Protein AF-A0A4R0S811-F1 (afdb_monomer_lite)

pLDDT: mean 77.51, std 16.59, range [28.89, 94.56]

Radius of gyration: 18.28 Å; chains: 1; bounding box: 52×30×39 Å

InterPro domains:
  IPR006101 Glycoside hydrolase, family 2 [PR00132] (15-29)
  IPR006101 Glycoside hydrolase, family 2 [PR00132] (46-64)
  IPR006103 Glycoside hydrolase family 2, catalytic domain [PF02836] (22-93)
  IPR017853 Glycoside hydrolase superfamily [SSF51445] (22-88)

Structure (mmCIF, N/CA/C/O backbone):
data_AF-A0A4R0S811-F1
#
_entry.id   AF-A0A4R0S811-F1
#
loop_
_atom_site.group_PDB
_atom_site.id
_atom_site.type_symbol
_atom_site.label_atom_id
_atom_site.label_alt_id
_atom_site.label_comp_id
_atom_site.label_asym_id
_atom_site.label_entity_id
_atom_site.label_seq_id
_atom_site.pdbx_PDB_ins_code
_atom_site.Cartn_x
_atom_site.Cartn_y
_atom_site.Cartn_z
_atom_site.occupancy
_atom_site.B_iso_or_equiv
_atom_site.auth_seq_id
_atom_site.auth_comp_id
_atom_site.auth_asym_id
_atom_site.auth_atom_id
_atom_site.pdbx_PDB_model_num
ATOM 1 N N . MET A 1 1 ? -7.715 17.254 4.064 1.00 33.16 1 MET A N 1
ATOM 2 C CA . MET A 1 1 ? -6.256 17.067 3.944 1.00 33.16 1 MET A CA 1
ATOM 3 C C . MET A 1 1 ? -5.671 17.168 5.345 1.00 33.16 1 MET A C 1
ATOM 5 O O . MET A 1 1 ? -5.513 18.268 5.854 1.00 33.16 1 MET A O 1
ATOM 9 N N . LEU A 1 2 ? -5.508 16.036 6.030 1.00 28.89 2 LEU A N 1
ATOM 10 C CA . LEU A 1 2 ? -4.901 15.998 7.363 1.00 28.89 2 LEU A CA 1
ATOM 11 C C . LEU A 1 2 ? -3.383 15.937 7.177 1.00 28.89 2 LEU A C 1
ATOM 13 O O . LEU A 1 2 ? -2.868 14.984 6.603 1.00 28.89 2 LEU A O 1
ATOM 17 N N . ALA A 1 3 ? -2.683 16.985 7.607 1.00 29.12 3 ALA A N 1
ATOM 18 C CA . ALA A 1 3 ? -1.228 17.013 7.625 1.00 29.12 3 ALA A CA 1
ATOM 19 C C . ALA A 1 3 ? -0.725 16.088 8.742 1.00 29.12 3 ALA A C 1
ATOM 21 O O . ALA A 1 3 ? -1.021 16.308 9.917 1.00 29.12 3 ALA A O 1
ATOM 22 N N . ILE A 1 4 ? 0.023 15.047 8.378 1.00 48.00 4 ILE A N 1
ATOM 23 C CA . ILE A 1 4 ? 0.721 14.188 9.338 1.00 48.00 4 ILE A CA 1
ATOM 24 C C . ILE A 1 4 ? 2.054 14.868 9.667 1.00 48.00 4 ILE A C 1
ATOM 26 O O . ILE A 1 4 ? 2.929 14.990 8.812 1.00 48.00 4 ILE A O 1
ATOM 30 N N . LEU A 1 5 ? 2.193 15.350 10.904 1.00 38.75 5 LEU A N 1
ATOM 31 C CA . LEU A 1 5 ? 3.433 15.928 11.418 1.00 38.75 5 LEU A CA 1
ATOM 32 C C . LEU A 1 5 ? 4.303 14.800 11.996 1.00 38.75 5 LEU A C 1
ATOM 34 O O . LEU A 1 5 ? 4.006 14.267 13.062 1.00 38.75 5 LEU A O 1
ATOM 38 N N . PHE A 1 6 ? 5.374 14.419 11.300 1.00 50.38 6 PHE A N 1
ATOM 39 C CA . PHE A 1 6 ? 6.321 13.418 11.795 1.00 50.38 6 PHE A CA 1
ATOM 40 C C . PHE A 1 6 ? 7.330 14.077 12.746 1.00 50.38 6 PHE A C 1
ATOM 42 O O . PHE A 1 6 ? 8.142 14.893 12.318 1.00 50.38 6 PHE A O 1
ATOM 49 N N . THR A 1 7 ? 7.311 13.714 14.032 1.00 41.88 7 THR A N 1
ATOM 50 C CA . THR A 1 7 ? 8.408 14.017 14.966 1.00 41.88 7 THR A CA 1
ATOM 51 C C . THR A 1 7 ? 9.153 12.728 15.294 1.00 41.88 7 THR A C 1
ATOM 53 O O . THR A 1 7 ? 8.566 11.781 15.815 1.00 41.88 7 THR A O 1
ATOM 56 N N . THR A 1 8 ? 10.438 12.647 14.940 1.00 44.12 8 THR A N 1
ATOM 57 C CA . THR A 1 8 ? 11.267 11.468 15.221 1.00 44.12 8 THR A CA 1
ATOM 58 C C . THR A 1 8 ? 12.035 11.689 16.523 1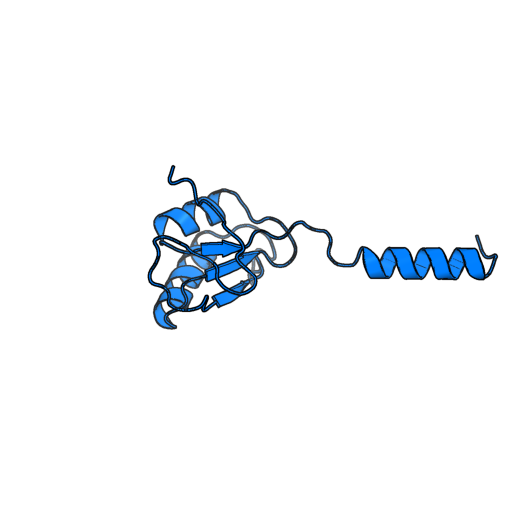.00 44.12 8 THR A C 1
ATOM 60 O O . THR A 1 8 ? 13.197 12.088 16.510 1.00 44.12 8 THR A O 1
ATOM 63 N N . ASN A 1 9 ? 11.422 11.396 17.670 1.00 46.44 9 ASN A N 1
ATOM 64 C CA . ASN A 1 9 ? 12.203 11.112 18.877 1.00 46.44 9 ASN A CA 1
ATOM 65 C C . ASN A 1 9 ? 12.531 9.619 18.877 1.00 46.44 9 ASN A C 1
ATOM 67 O O . ASN A 1 9 ? 11.804 8.832 19.469 1.00 46.44 9 ASN A O 1
ATOM 71 N N . GLN A 1 10 ? 13.563 9.272 18.100 1.00 50.50 10 GLN A N 1
ATOM 72 C CA . GLN A 1 10 ? 14.370 8.039 18.003 1.00 50.50 10 GLN A CA 1
ATOM 73 C C . GLN A 1 10 ? 13.737 6.633 18.118 1.00 50.50 10 GLN A C 1
ATOM 75 O O . GLN A 1 10 ? 14.429 5.694 17.763 1.00 50.50 10 GLN A O 1
ATOM 80 N N . ASN A 1 11 ? 12.475 6.447 18.512 1.00 51.53 11 ASN A N 1
ATOM 81 C CA . ASN A 1 11 ? 11.822 5.138 18.657 1.00 51.53 11 ASN A CA 1
ATOM 82 C C . ASN A 1 11 ? 10.292 5.154 18.459 1.00 51.53 11 ASN A C 1
ATOM 84 O O . ASN A 1 11 ? 9.671 4.096 18.524 1.00 51.53 11 ASN A O 1
ATOM 88 N N . HIS A 1 12 ? 9.652 6.311 18.239 1.00 49.94 12 HIS A N 1
ATOM 89 C CA . HIS A 1 12 ? 8.186 6.388 18.175 1.00 49.94 12 HIS A CA 1
ATOM 90 C C . HIS A 1 12 ? 7.697 7.279 17.031 1.00 49.94 12 HIS A C 1
ATOM 92 O O . HIS A 1 12 ? 8.099 8.436 16.918 1.00 49.94 12 HIS A O 1
ATOM 98 N N . PHE A 1 13 ? 6.777 6.746 16.224 1.00 54.56 13 PHE A N 1
ATOM 99 C CA . PHE A 1 13 ? 5.964 7.517 15.286 1.00 54.56 13 PHE A CA 1
ATOM 100 C C . PHE A 1 13 ? 4.702 7.982 16.020 1.00 54.56 13 PHE A C 1
ATOM 102 O O . PHE A 1 13 ? 3.860 7.169 16.396 1.00 54.56 13 PHE A O 1
ATOM 109 N N . LEU A 1 14 ? 4.575 9.285 16.265 1.00 48.47 14 LEU A N 1
ATOM 110 C CA . LEU A 1 14 ? 3.355 9.877 16.815 1.00 48.47 14 LEU A CA 1
ATOM 111 C C . LEU A 1 14 ? 2.424 10.255 15.660 1.00 48.47 14 LEU A C 1
ATOM 113 O O . LEU A 1 14 ? 2.522 11.346 15.109 1.00 48.47 14 LEU A O 1
ATOM 117 N N . LEU A 1 15 ? 1.517 9.348 15.299 1.00 54.31 15 LEU A N 1
ATOM 118 C CA . LEU A 1 15 ? 0.285 9.725 14.610 1.00 54.31 15 LEU A CA 1
ATOM 119 C C . LEU A 1 15 ? -0.799 10.012 15.660 1.00 54.31 15 LEU A C 1
ATOM 121 O O . LEU A 1 15 ? -0.836 9.364 16.701 1.00 54.31 15 LEU A O 1
ATOM 125 N N . PHE A 1 16 ? -1.757 10.893 15.352 1.00 51.38 16 PHE A N 1
ATOM 126 C CA . PHE A 1 16 ? -3.048 10.974 16.069 1.00 51.38 16 PHE A CA 1
ATOM 127 C C . PHE A 1 16 ? -3.947 9.738 15.816 1.00 51.38 16 PHE A C 1
ATOM 129 O O . PHE A 1 16 ? -5.154 9.770 16.037 1.00 51.38 16 PHE A O 1
ATOM 136 N N . TRP A 1 17 ? -3.349 8.651 15.331 1.00 50.50 17 TRP A N 1
ATOM 137 C CA . TRP A 1 17 ? -3.929 7.331 15.150 1.00 50.50 17 TRP A CA 1
ATOM 138 C C . TRP A 1 17 ? -3.638 6.510 16.414 1.00 50.50 17 TRP A C 1
ATOM 140 O O . TRP A 1 17 ? -2.592 6.742 17.031 1.00 50.50 17 TRP A O 1
ATOM 150 N N . PRO A 1 18 ? -4.518 5.586 16.848 1.00 48.47 18 PRO A N 1
ATOM 151 C CA . PRO A 1 18 ? -4.239 4.729 17.998 1.00 48.47 18 PRO A CA 1
ATOM 152 C C . PRO A 1 18 ? -2.814 4.172 17.911 1.00 48.47 18 PRO A C 1
ATOM 154 O O . PRO A 1 18 ? -2.404 3.678 16.863 1.00 48.47 18 PRO A O 1
ATOM 157 N N . LYS A 1 19 ? -2.060 4.313 19.013 1.00 49.22 19 LYS A N 1
ATOM 158 C CA . LYS A 1 19 ? -0.620 4.009 19.189 1.00 49.22 19 LYS A CA 1
ATOM 159 C C . LYS A 1 19 ? -0.228 2.549 18.903 1.00 49.22 19 LYS A C 1
ATOM 161 O O . LYS A 1 19 ? 0.883 2.129 19.227 1.00 49.22 19 LYS A O 1
ATOM 166 N N . ASP A 1 20 ? -1.134 1.769 18.340 1.00 57.56 20 ASP A N 1
ATOM 167 C CA . ASP A 1 20 ? -0.922 0.382 18.003 1.00 57.56 20 ASP A CA 1
ATOM 168 C C . ASP A 1 20 ? 0.035 0.319 16.815 1.00 57.56 20 ASP A C 1
ATOM 170 O O . ASP A 1 20 ? -0.202 0.919 15.768 1.00 57.56 20 ASP A O 1
ATOM 174 N N . ASN A 1 21 ? 1.145 -0.392 17.010 1.00 70.00 21 ASN A N 1
ATOM 175 C CA . ASN A 1 21 ? 2.189 -0.610 16.013 1.00 70.00 21 ASN A CA 1
ATOM 176 C C . ASN A 1 21 ? 1.622 -0.863 14.603 1.00 70.00 21 ASN A C 1
ATOM 178 O O . ASN A 1 21 ? 0.576 -1.500 14.442 1.00 70.00 21 ASN A O 1
ATOM 182 N N . LEU A 1 22 ? 2.349 -0.406 13.580 1.00 78.44 22 LEU A N 1
ATOM 183 C CA . LEU A 1 22 ? 2.004 -0.661 12.183 1.00 78.44 22 LEU A CA 1
ATOM 184 C C . LEU A 1 22 ? 1.955 -2.174 11.928 1.00 78.44 22 LEU A C 1
ATOM 186 O O . LEU A 1 22 ? 2.954 -2.876 12.077 1.00 78.44 22 LEU A O 1
ATOM 190 N N . LYS A 1 23 ? 0.768 -2.669 11.578 1.00 84.31 23 LYS A N 1
ATOM 191 C CA . LYS A 1 23 ? 0.482 -4.063 11.233 1.00 84.31 23 LYS A CA 1
ATOM 192 C C . LYS A 1 23 ? 0.052 -4.086 9.781 1.00 84.31 23 LYS A C 1
ATOM 194 O O . LYS A 1 23 ? -0.983 -3.522 9.433 1.00 84.31 23 LYS A O 1
ATOM 199 N N . GLY A 1 24 ? 0.861 -4.699 8.934 1.00 86.94 24 GLY A N 1
ATOM 200 C CA . GLY A 1 24 ? 0.715 -4.519 7.504 1.00 86.94 24 GLY A CA 1
ATOM 201 C C . GLY A 1 24 ? 1.607 -5.418 6.680 1.00 86.94 24 GLY A C 1
ATOM 202 O O . GLY A 1 24 ? 2.324 -6.267 7.208 1.00 86.94 24 GLY A O 1
ATOM 203 N N . PHE A 1 25 ? 1.571 -5.191 5.372 1.00 88.50 25 PHE A N 1
ATOM 204 C CA . PHE A 1 25 ? 2.305 -5.980 4.391 1.00 88.50 25 PHE A CA 1
ATOM 205 C C . PHE A 1 25 ? 3.070 -5.079 3.418 1.00 88.50 25 PHE A C 1
ATOM 207 O O . PHE A 1 25 ? 2.669 -3.945 3.147 1.00 88.50 25 PHE A O 1
ATOM 214 N N . GLY A 1 26 ? 4.157 -5.601 2.849 1.00 85.56 26 GLY A N 1
ATOM 215 C CA . GLY A 1 26 ? 4.654 -5.105 1.567 1.00 85.56 26 GLY A CA 1
ATOM 216 C C . GLY A 1 26 ? 3.760 -5.678 0.478 1.00 85.56 26 GLY A C 1
ATOM 217 O O . GLY A 1 26 ? 3.698 -6.898 0.331 1.00 85.56 26 GLY A O 1
ATOM 218 N N . ARG A 1 27 ? 3.025 -4.823 -0.230 1.00 84.50 27 ARG A N 1
ATOM 219 C CA . ARG A 1 27 ? 2.142 -5.265 -1.315 1.00 84.50 27 ARG A CA 1
ATOM 220 C C . ARG A 1 27 ? 2.916 -5.221 -2.637 1.00 84.50 27 ARG A C 1
ATOM 222 O O . ARG A 1 27 ? 3.918 -4.518 -2.712 1.00 84.50 27 ARG A O 1
ATOM 229 N N . HIS A 1 28 ? 2.410 -5.917 -3.653 1.00 86.62 28 HIS A N 1
ATOM 230 C CA . HIS A 1 28 ? 2.727 -5.697 -5.067 1.00 86.62 28 HIS A CA 1
ATOM 231 C C . HIS A 1 28 ? 1.426 -5.450 -5.843 1.00 86.62 28 HIS A C 1
ATOM 233 O O . HIS A 1 28 ? 0.410 -6.074 -5.542 1.00 86.62 28 HIS A O 1
ATOM 239 N N . GLU A 1 29 ? 1.446 -4.568 -6.844 1.00 80.19 29 GLU A N 1
ATOM 240 C CA . GLU A 1 29 ? 0.378 -4.501 -7.851 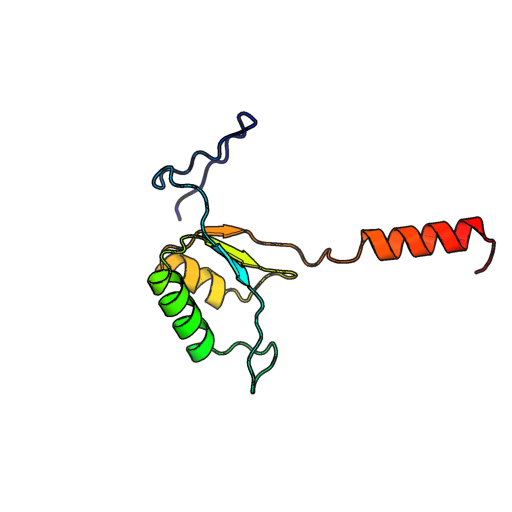1.00 80.19 29 GLU A CA 1
ATOM 241 C C . GLU A 1 29 ? 0.602 -5.639 -8.852 1.00 80.19 29 GLU A C 1
ATOM 243 O O . GLU A 1 29 ? 1.345 -5.479 -9.820 1.00 80.19 29 GLU A O 1
ATOM 248 N N . ASP A 1 30 ? 0.027 -6.806 -8.564 1.00 83.12 30 ASP A N 1
ATOM 249 C CA . ASP A 1 30 ? 0.059 -7.968 -9.449 1.00 83.12 30 ASP A CA 1
ATOM 250 C C . ASP A 1 30 ? -1.283 -8.705 -9.428 1.00 83.12 30 ASP A C 1
ATOM 252 O O . ASP A 1 30 ? -1.932 -8.847 -8.392 1.00 83.12 30 ASP A O 1
ATOM 256 N N . SER A 1 31 ? -1.713 -9.169 -10.594 1.00 85.81 31 SER A N 1
ATOM 257 C CA . SER A 1 31 ? -2.969 -9.883 -10.781 1.00 85.81 31 SER A CA 1
ATOM 258 C C . SER A 1 31 ? -2.813 -10.936 -11.872 1.00 85.81 31 SER A C 1
ATOM 260 O O . SER A 1 31 ? -2.091 -10.744 -12.846 1.00 85.81 31 SER A O 1
ATOM 262 N N . ILE A 1 32 ? -3.538 -12.049 -11.740 1.00 84.25 32 ILE A N 1
ATOM 263 C CA . ILE A 1 32 ? -3.385 -13.222 -12.620 1.00 84.25 32 ILE A CA 1
ATOM 264 C C . ILE A 1 32 ? -3.595 -12.871 -14.103 1.00 84.25 32 ILE A C 1
ATOM 266 O O . ILE A 1 32 ? -2.932 -13.433 -14.969 1.00 84.25 32 ILE A O 1
ATOM 270 N N . ILE A 1 33 ? -4.525 -11.956 -14.397 1.00 84.69 33 ILE A N 1
ATOM 271 C CA . ILE A 1 33 ? -4.917 -11.612 -15.771 1.00 84.69 33 ILE A CA 1
ATOM 272 C C . ILE A 1 33 ? -4.225 -10.332 -16.246 1.00 84.69 33 ILE A C 1
ATOM 274 O O . ILE A 1 33 ? -3.718 -10.288 -17.364 1.00 84.69 33 ILE A O 1
ATOM 278 N N . ASN A 1 34 ? -4.213 -9.280 -15.422 1.00 84.50 34 ASN A N 1
ATOM 279 C CA . ASN A 1 34 ? -3.720 -7.964 -15.828 1.00 84.50 34 ASN A CA 1
ATOM 280 C C . ASN A 1 34 ? -2.229 -7.766 -15.510 1.00 84.50 34 ASN A C 1
ATOM 282 O O . ASN A 1 34 ? -1.667 -6.733 -15.877 1.00 84.50 34 ASN A O 1
ATOM 286 N N . GLY A 1 35 ? -1.579 -8.723 -14.838 1.00 87.06 35 GLY A N 1
ATOM 287 C CA . GLY A 1 35 ? -0.237 -8.544 -14.293 1.00 87.06 35 GLY A CA 1
ATOM 288 C C . GLY A 1 35 ? -0.211 -7.298 -13.412 1.00 87.06 35 GLY A C 1
ATOM 289 O O . GLY A 1 35 ? -1.051 -7.145 -12.525 1.00 87.06 35 GLY A O 1
ATOM 290 N N . ARG A 1 36 ? 0.674 -6.355 -13.755 1.00 81.88 36 ARG A N 1
ATOM 291 C CA . ARG A 1 36 ? 0.806 -5.047 -13.086 1.00 81.88 36 ARG A CA 1
ATOM 292 C C . ARG A 1 36 ? -0.248 -4.007 -13.466 1.00 81.88 36 ARG A C 1
ATOM 294 O O . ARG A 1 36 ? -0.198 -2.888 -12.969 1.00 81.88 36 ARG A O 1
ATOM 301 N N . GLY A 1 37 ? -1.147 -4.327 -14.393 1.00 83.94 37 GLY A N 1
ATOM 302 C CA . GLY A 1 37 ? -2.236 -3.433 -14.766 1.00 83.94 37 GLY A CA 1
ATOM 303 C C . GLY A 1 37 ? -3.197 -3.221 -13.599 1.00 83.94 37 GLY A C 1
ATOM 304 O O . GLY A 1 37 ? -3.544 -4.170 -12.894 1.00 83.94 37 GLY A O 1
ATOM 305 N N . GLU A 1 38 ? -3.643 -1.980 -13.413 1.00 81.69 38 GLU A N 1
ATOM 306 C CA . GLU A 1 38 ? -4.580 -1.633 -12.349 1.00 81.69 38 GLU A CA 1
ATOM 307 C C . GLU A 1 38 ? -5.903 -2.391 -12.523 1.00 81.69 38 GLU A C 1
ATOM 309 O O . GLU A 1 38 ? -6.532 -2.360 -13.584 1.00 81.69 38 GLU A O 1
ATOM 314 N N . ASN A 1 39 ? -6.334 -3.077 -11.465 1.00 88.88 39 ASN A N 1
ATOM 315 C CA . ASN A 1 39 ? -7.608 -3.779 -11.433 1.00 88.88 39 ASN A CA 1
ATOM 316 C C . ASN A 1 39 ? -8.376 -3.389 -10.158 1.00 88.88 39 ASN A C 1
ATOM 318 O O . ASN A 1 39 ? -8.107 -3.943 -9.087 1.00 88.88 39 ASN A O 1
ATOM 322 N N . PRO A 1 40 ? -9.357 -2.474 -10.254 1.00 88.62 40 PRO A N 1
ATOM 323 C CA . PRO A 1 40 ? -10.093 -1.972 -9.094 1.00 88.62 40 PRO A CA 1
ATOM 324 C C . PRO A 1 40 ? -10.799 -3.064 -8.281 1.00 88.62 40 PRO A C 1
ATOM 326 O O . PRO A 1 40 ? -10.932 -2.939 -7.064 1.00 88.62 40 PRO A O 1
ATOM 329 N N . ALA A 1 41 ? -11.232 -4.156 -8.924 1.00 90.25 41 ALA A N 1
ATOM 330 C CA . ALA A 1 41 ? -11.887 -5.264 -8.233 1.00 90.25 41 ALA A CA 1
ATOM 331 C C . ALA A 1 41 ? -10.902 -6.039 -7.343 1.00 90.25 41 ALA A C 1
ATOM 333 O O . ALA A 1 41 ? -11.235 -6.379 -6.206 1.00 90.25 41 ALA A O 1
ATOM 334 N N . VAL A 1 42 ? -9.682 -6.273 -7.839 1.00 91.12 42 VAL A N 1
ATOM 335 C CA . VAL A 1 42 ? -8.602 -6.905 -7.063 1.00 91.12 42 VAL A CA 1
ATOM 336 C C . VAL A 1 42 ? -8.170 -5.985 -5.927 1.00 91.12 42 VAL A C 1
ATOM 338 O O . VAL A 1 42 ? -8.128 -6.417 -4.781 1.00 91.12 42 VAL A O 1
ATOM 341 N N . ILE A 1 43 ? -7.974 -4.696 -6.214 1.00 90.88 43 ILE A N 1
ATOM 342 C CA . ILE A 1 43 ? -7.591 -3.704 -5.205 1.00 90.88 43 ILE A CA 1
ATOM 343 C C . ILE A 1 43 ? -8.633 -3.651 -4.080 1.00 90.88 43 ILE A C 1
ATOM 345 O O . ILE A 1 43 ? -8.277 -3.769 -2.907 1.00 90.88 43 ILE A O 1
ATOM 349 N N . LYS A 1 44 ? -9.932 -3.554 -4.406 1.00 92.19 44 LYS A N 1
ATOM 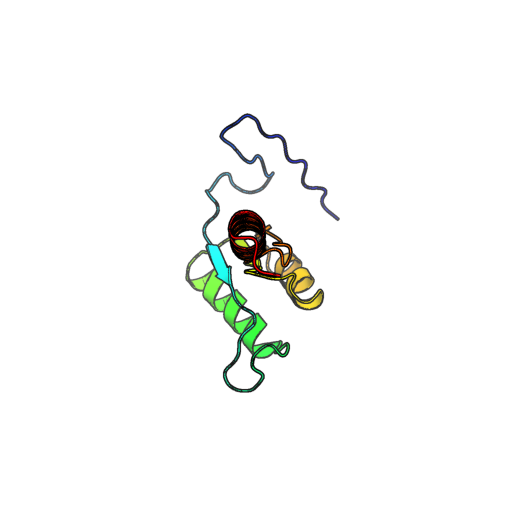350 C CA . LYS A 1 44 ? -11.003 -3.587 -3.396 1.00 92.19 44 LYS A CA 1
ATOM 351 C C . LYS A 1 44 ? -10.946 -4.860 -2.564 1.00 92.19 44 LYS A C 1
ATOM 353 O O . LYS A 1 44 ? -11.077 -4.791 -1.344 1.00 92.19 44 LYS A O 1
ATOM 358 N N . ARG A 1 45 ? -10.727 -6.012 -3.202 1.00 92.50 45 ARG A N 1
ATOM 359 C CA . ARG A 1 45 ? -10.618 -7.290 -2.500 1.00 92.50 45 ARG A CA 1
ATOM 360 C C . ARG A 1 45 ? -9.435 -7.314 -1.534 1.00 92.50 45 ARG A C 1
ATOM 362 O O . ARG A 1 45 ? -9.613 -7.784 -0.413 1.00 92.50 45 ARG A O 1
ATOM 369 N N . ASP A 1 46 ? -8.286 -6.775 -1.925 1.00 92.00 46 ASP A N 1
ATOM 370 C CA . ASP A 1 46 ? -7.107 -6.684 -1.063 1.00 92.00 46 ASP A CA 1
ATOM 371 C C . ASP A 1 46 ? -7.384 -5.839 0.181 1.00 92.00 46 ASP A C 1
ATOM 373 O O . ASP A 1 46 ? -7.029 -6.245 1.285 1.00 92.00 46 ASP A O 1
ATOM 377 N N . TYR A 1 47 ? -8.073 -4.701 0.041 1.00 93.06 47 TYR A N 1
ATOM 378 C CA . TYR A 1 47 ? -8.474 -3.887 1.194 1.00 93.06 47 TYR A CA 1
ATOM 379 C C . TYR A 1 47 ? -9.408 -4.637 2.146 1.00 93.06 47 TYR A C 1
ATOM 381 O O . TYR A 1 47 ? -9.197 -4.602 3.358 1.00 93.06 47 TYR A O 1
ATOM 389 N N . GLU A 1 48 ? -10.400 -5.361 1.623 1.00 94.25 48 GLU A N 1
ATOM 390 C CA . GLU A 1 48 ? -11.287 -6.180 2.460 1.00 94.25 48 GLU A CA 1
ATOM 391 C C . GLU A 1 48 ? -10.522 -7.299 3.185 1.00 94.25 48 GLU A C 1
ATOM 393 O O . GLU A 1 48 ? -10.762 -7.556 4.364 1.00 94.25 48 GLU A O 1
ATOM 398 N N . LEU A 1 49 ? -9.558 -7.939 2.515 1.00 94.06 49 LEU A N 1
ATOM 399 C CA . LEU A 1 49 ? -8.706 -8.961 3.127 1.00 94.06 49 LEU A CA 1
ATOM 400 C C . LEU A 1 49 ? -7.793 -8.374 4.206 1.00 94.06 49 LEU A C 1
ATOM 402 O O . LEU A 1 49 ? -7.653 -8.967 5.274 1.00 94.06 49 LEU A O 1
ATOM 406 N N . MET A 1 50 ? -7.211 -7.200 3.962 1.00 92.81 50 MET A N 1
ATOM 407 C CA . MET A 1 50 ? -6.389 -6.497 4.946 1.00 92.81 50 MET A CA 1
ATOM 408 C C . MET A 1 50 ? -7.198 -6.133 6.194 1.00 92.81 50 MET A C 1
ATOM 410 O O . MET A 1 50 ? -6.728 -6.347 7.311 1.00 92.81 50 MET A O 1
ATOM 414 N N . LYS A 1 51 ? -8.439 -5.666 6.027 1.00 92.12 51 LYS A N 1
ATOM 415 C CA . LYS A 1 51 ? -9.347 -5.434 7.158 1.00 92.12 51 LYS A CA 1
ATOM 416 C C . LYS A 1 51 ? -9.689 -6.728 7.891 1.00 92.12 51 LYS A C 1
ATOM 418 O O . LYS A 1 51 ? -9.697 -6.740 9.118 1.00 92.12 51 LYS A O 1
ATOM 423 N N . TRP A 1 52 ? -9.920 -7.820 7.160 1.00 94.56 52 TRP A N 1
ATOM 424 C CA . TRP A 1 52 ? -10.226 -9.128 7.746 1.00 94.56 52 TRP A CA 1
ATOM 425 C C . TRP A 1 52 ? -9.106 -9.646 8.663 1.00 94.56 52 TRP A C 1
ATOM 427 O O . TRP A 1 52 ? -9.393 -10.182 9.730 1.00 94.56 52 TRP A O 1
ATOM 437 N N . VAL A 1 53 ? -7.836 -9.422 8.306 1.00 92.88 53 VAL A N 1
ATOM 438 C CA . VAL A 1 53 ? -6.677 -9.773 9.154 1.00 92.88 53 VAL A CA 1
ATOM 439 C C . VAL A 1 53 ? -6.292 -8.691 10.170 1.00 92.88 53 VAL A C 1
ATOM 441 O O . VAL A 1 53 ? -5.270 -8.820 10.843 1.00 92.88 53 VAL A O 1
ATOM 444 N N . ASN A 1 54 ? -7.095 -7.630 10.304 1.00 90.25 54 ASN A N 1
ATOM 445 C CA . ASN A 1 54 ? -6.837 -6.494 11.191 1.00 90.25 54 ASN A CA 1
ATOM 446 C C . ASN A 1 54 ? -5.499 -5.772 10.901 1.00 90.25 54 ASN A C 1
ATOM 448 O O . ASN A 1 54 ? -4.782 -5.354 11.817 1.00 90.25 54 ASN A O 1
ATOM 452 N N . ALA A 1 55 ? -5.144 -5.651 9.618 1.00 90.12 55 ALA A N 1
ATOM 453 C CA . ALA A 1 55 ? -4.046 -4.806 9.161 1.00 90.12 55 ALA A CA 1
ATOM 454 C C . ALA A 1 55 ? -4.486 -3.333 9.094 1.00 90.12 55 ALA A C 1
ATOM 456 O O . ALA A 1 55 ? -5.636 -3.026 8.792 1.00 90.12 55 ALA A O 1
ATOM 457 N N . ASN A 1 56 ? -3.549 -2.425 9.358 1.00 88.12 56 ASN A N 1
ATOM 458 C CA . ASN A 1 56 ? -3.756 -0.974 9.404 1.00 88.12 56 ASN A CA 1
ATOM 459 C C . ASN A 1 56 ? -2.814 -0.194 8.470 1.00 88.12 56 ASN A C 1
ATOM 461 O O . ASN A 1 56 ? -2.929 1.025 8.347 1.00 88.12 56 ASN A O 1
ATOM 465 N N . SER A 1 57 ? -1.864 -0.877 7.826 1.00 88.50 57 SER A N 1
ATOM 466 C CA . SER A 1 57 ? -0.861 -0.241 6.976 1.00 88.50 57 SER A CA 1
ATOM 467 C C . SER A 1 57 ? -0.376 -1.150 5.851 1.00 88.50 57 SER A C 1
ATOM 469 O O . SER A 1 57 ? -0.518 -2.371 5.914 1.00 88.50 57 SER A O 1
ATOM 471 N N . PHE A 1 58 ? 0.214 -0.562 4.815 1.00 88.25 58 PHE A N 1
ATOM 472 C CA . PHE A 1 58 ? 0.969 -1.301 3.805 1.00 88.25 58 PHE A CA 1
ATOM 473 C C . PHE A 1 58 ? 2.086 -0.443 3.194 1.00 88.25 58 PHE A C 1
ATOM 475 O O . PHE A 1 58 ? 2.081 0.784 3.300 1.00 88.25 58 PHE A O 1
ATOM 482 N N . ARG A 1 59 ? 3.056 -1.102 2.554 1.00 88.69 59 ARG A N 1
ATOM 483 C CA . ARG A 1 59 ? 4.165 -0.468 1.823 1.00 88.69 59 ARG A CA 1
ATOM 484 C C . ARG A 1 59 ? 4.040 -0.731 0.321 1.00 88.69 59 ARG A C 1
ATOM 486 O O . ARG A 1 59 ? 3.757 -1.870 -0.065 1.00 88.69 59 ARG A O 1
ATOM 493 N N . THR A 1 60 ? 4.273 0.291 -0.506 1.00 84.00 60 THR A N 1
ATOM 494 C CA . THR A 1 60 ? 4.241 0.210 -1.982 1.00 84.00 60 THR A CA 1
ATOM 495 C C . THR A 1 60 ? 5.530 -0.417 -2.531 1.00 84.00 60 THR A C 1
ATOM 497 O O . THR A 1 60 ? 6.377 0.228 -3.139 1.00 84.00 60 THR A O 1
ATOM 500 N N . SER A 1 61 ? 5.742 -1.710 -2.282 1.00 79.12 61 SER A N 1
ATOM 501 C CA . SER A 1 61 ? 6.961 -2.379 -2.744 1.00 79.12 61 SER A CA 1
ATOM 502 C C . SER A 1 61 ? 6.867 -2.750 -4.229 1.00 79.12 61 SER A C 1
ATOM 504 O O . SER A 1 61 ? 5.918 -3.389 -4.662 1.00 79.12 61 SER A O 1
ATOM 506 N N . HIS A 1 62 ? 7.805 -2.377 -5.098 1.00 79.75 62 HIS A N 1
ATOM 507 C CA . HIS A 1 62 ? 9.012 -1.545 -4.928 1.00 79.75 62 HIS A CA 1
ATOM 508 C C . HIS A 1 62 ? 8.953 -0.306 -5.825 1.00 79.75 62 HIS A C 1
ATOM 510 O O . HIS A 1 62 ? 9.940 0.057 -6.465 1.00 79.75 62 HIS A O 1
ATOM 516 N N . TYR A 1 63 ? 7.763 0.255 -5.987 1.00 81.44 63 TYR A N 1
ATOM 517 C CA . TYR A 1 63 ? 7.499 1.370 -6.881 1.00 81.44 63 TYR A CA 1
ATOM 518 C C . TYR A 1 63 ? 6.252 2.119 -6.410 1.00 81.44 63 TYR A C 1
ATOM 520 O O . TYR A 1 63 ? 5.362 1.495 -5.826 1.00 81.44 63 TYR A O 1
ATOM 528 N N . PRO A 1 64 ? 6.153 3.423 -6.716 1.00 83.88 64 PRO A N 1
ATOM 529 C CA . PRO A 1 64 ? 4.955 4.194 -6.429 1.00 83.88 64 PRO A CA 1
ATOM 530 C C . PRO A 1 64 ? 3.737 3.560 -7.097 1.00 83.88 64 PRO A C 1
ATOM 532 O O . PRO A 1 64 ? 3.783 3.206 -8.278 1.00 83.88 64 PRO A O 1
ATOM 535 N N . TYR A 1 65 ? 2.662 3.405 -6.333 1.00 84.75 65 TYR A N 1
ATOM 536 C CA . TYR A 1 65 ? 1.398 2.879 -6.843 1.00 84.75 65 TYR A CA 1
ATOM 537 C C . TYR A 1 65 ? 0.590 3.947 -7.568 1.00 84.75 65 TYR A C 1
ATOM 539 O O . TYR A 1 65 ? 0.871 5.143 -7.482 1.00 84.75 65 TYR A O 1
ATOM 547 N N . SER A 1 66 ? -0.443 3.495 -8.274 1.00 85.81 66 SER A N 1
ATOM 548 C CA . SER A 1 66 ? -1.424 4.373 -8.912 1.00 85.81 66 SER A CA 1
ATOM 549 C C . SER A 1 66 ? -2.105 5.319 -7.907 1.00 85.81 66 SER A C 1
ATOM 551 O O . SER A 1 66 ? -2.372 4.964 -6.755 1.00 85.81 66 SER A O 1
ATOM 553 N N . GLU A 1 67 ? -2.425 6.540 -8.351 1.00 86.50 67 GLU A N 1
ATOM 554 C CA . GLU A 1 67 ? -3.100 7.535 -7.504 1.00 86.50 67 GLU A CA 1
ATOM 555 C C . GLU A 1 67 ? -4.452 7.043 -6.981 1.00 86.50 67 GLU A C 1
ATOM 557 O O . GLU A 1 67 ? -4.813 7.345 -5.846 1.00 86.50 67 GLU A O 1
ATOM 562 N N . GLU A 1 68 ? -5.213 6.296 -7.784 1.00 86.12 68 GLU A N 1
ATOM 563 C CA . GLU A 1 68 ? -6.528 5.803 -7.365 1.00 86.12 68 GLU A CA 1
ATOM 564 C C . GLU A 1 68 ? -6.401 4.796 -6.218 1.00 86.12 68 GLU A C 1
ATOM 566 O O . GLU A 1 68 ? -7.202 4.810 -5.284 1.00 86.12 68 GLU A O 1
ATOM 571 N N . ASN A 1 69 ? -5.331 4.004 -6.212 1.00 87.31 69 ASN A N 1
ATOM 572 C CA . ASN A 1 69 ? -5.011 3.093 -5.124 1.00 87.31 69 ASN A CA 1
ATOM 573 C C . ASN A 1 69 ? -4.678 3.846 -3.824 1.00 87.31 69 ASN A C 1
ATOM 575 O O . ASN A 1 69 ? -5.149 3.486 -2.745 1.00 87.31 69 ASN A O 1
ATOM 579 N N . LEU A 1 70 ? -3.939 4.956 -3.915 1.00 88.19 70 LEU A N 1
ATOM 580 C CA . LEU A 1 70 ? -3.671 5.826 -2.763 1.00 88.19 70 LEU A CA 1
ATOM 581 C C . LEU A 1 70 ? -4.944 6.528 -2.264 1.00 88.19 70 LEU A C 1
ATOM 583 O O . LEU A 1 70 ? -5.205 6.549 -1.063 1.00 88.19 70 LEU A O 1
ATOM 587 N N . ARG A 1 71 ? -5.802 7.012 -3.171 1.00 90.31 71 ARG A N 1
ATOM 588 C CA . ARG A 1 71 ? -7.121 7.574 -2.816 1.00 90.31 71 ARG A CA 1
ATOM 589 C C . ARG A 1 71 ? -8.014 6.537 -2.148 1.00 90.31 71 ARG A C 1
ATOM 591 O O . ARG A 1 71 ? -8.812 6.865 -1.272 1.00 90.31 71 ARG A O 1
ATOM 598 N N . MET A 1 72 ? -7.899 5.280 -2.557 1.00 89.75 72 MET A N 1
ATOM 599 C CA . MET A 1 72 ? -8.602 4.183 -1.918 1.00 89.75 72 MET A CA 1
ATOM 600 C C . MET A 1 72 ? -8.059 3.909 -0.516 1.00 89.75 72 MET A C 1
ATOM 602 O O . MET A 1 72 ? -8.856 3.723 0.398 1.00 89.75 72 MET A O 1
ATOM 606 N N . ALA A 1 73 ? -6.743 3.976 -0.305 1.00 89.44 73 ALA A N 1
ATOM 607 C CA . ALA A 1 73 ? -6.158 3.892 1.033 1.00 89.44 73 ALA A CA 1
ATOM 608 C C . ALA A 1 73 ? -6.704 4.979 1.974 1.00 89.44 73 ALA A C 1
ATOM 610 O O . ALA A 1 73 ? -7.073 4.661 3.106 1.00 89.44 73 ALA A O 1
ATOM 611 N N . ASP A 1 74 ? -6.845 6.217 1.487 1.00 88.94 74 ASP A N 1
ATOM 612 C CA . ASP A 1 74 ? -7.451 7.321 2.244 1.00 88.94 74 ASP A CA 1
ATOM 613 C C . ASP A 1 74 ? -8.915 7.033 2.611 1.00 88.94 74 ASP A C 1
ATOM 615 O O . ASP A 1 74 ? -9.333 7.258 3.747 1.00 88.94 74 ASP A O 1
ATOM 619 N N . ARG A 1 75 ? -9.706 6.511 1.660 1.00 90.19 75 ARG A N 1
ATOM 620 C CA . ARG A 1 75 ? -11.121 6.152 1.885 1.00 90.19 75 ARG A CA 1
ATOM 621 C C . ARG A 1 75 ? -11.278 4.998 2.875 1.00 90.19 75 ARG A C 1
ATOM 623 O O . ARG A 1 75 ? -12.212 4.998 3.670 1.00 90.19 75 ARG A O 1
ATOM 630 N N . GLU A 1 76 ? -10.395 4.008 2.798 1.00 90.00 76 GLU A N 1
ATOM 631 C CA . GLU A 1 76 ? -10.459 2.788 3.606 1.00 90.00 76 GLU A CA 1
ATOM 632 C C . GLU A 1 76 ? -9.759 2.932 4.969 1.00 90.00 76 GLU A C 1
ATOM 634 O O . GLU A 1 76 ? -9.924 2.060 5.824 1.00 90.00 76 GLU A O 1
ATOM 639 N N . GLY A 1 77 ? -9.017 4.026 5.188 1.00 89.00 77 GLY A N 1
ATOM 640 C CA . GLY A 1 77 ? -8.364 4.359 6.455 1.00 89.00 77 GLY A CA 1
ATOM 641 C C . GLY A 1 77 ? -7.037 3.634 6.698 1.00 89.00 77 GLY A C 1
ATOM 642 O O . GLY A 1 77 ? -6.747 3.270 7.836 1.00 89.00 77 GLY A O 1
ATOM 643 N N . PHE A 1 78 ? -6.241 3.399 5.650 1.00 89.12 78 PHE A N 1
ATOM 644 C CA . PHE A 1 78 ? -4.941 2.723 5.744 1.00 89.12 78 PHE A CA 1
ATOM 645 C C . PHE A 1 78 ? -3.772 3.706 5.725 1.00 89.12 78 PHE A 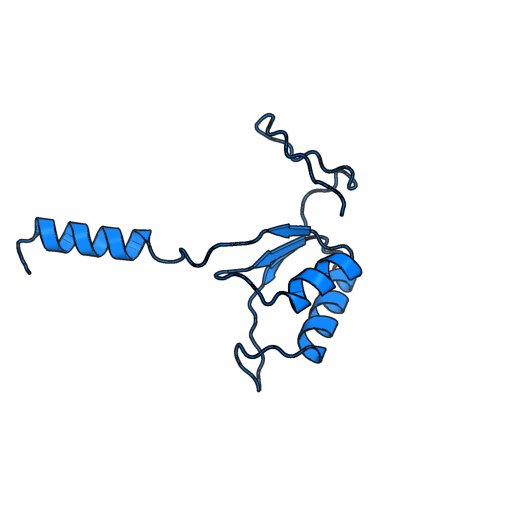C 1
ATOM 647 O O . PHE A 1 78 ? -3.740 4.631 4.916 1.00 89.12 78 PHE A O 1
ATOM 654 N N . LEU A 1 79 ? -2.753 3.450 6.549 1.00 88.25 79 LEU A N 1
ATOM 655 C CA . LEU A 1 79 ? -1.480 4.157 6.435 1.00 88.25 79 LEU A CA 1
ATOM 656 C C . LEU A 1 79 ? -0.631 3.553 5.307 1.00 88.25 79 LEU A C 1
ATOM 658 O O . LEU A 1 79 ? -0.365 2.349 5.303 1.00 88.25 79 LEU A O 1
ATOM 662 N N . VAL A 1 80 ? -0.150 4.392 4.390 1.00 87.31 80 VAL A N 1
ATOM 663 C CA . VAL A 1 80 ? 0.707 3.962 3.278 1.00 87.31 80 VAL A CA 1
ATOM 664 C C . VAL A 1 80 ? 2.136 4.453 3.480 1.00 87.31 80 VAL A C 1
ATOM 666 O O . VAL A 1 80 ? 2.368 5.640 3.694 1.00 87.31 80 VAL A O 1
ATOM 669 N N . ILE A 1 81 ? 3.100 3.536 3.393 1.00 86.56 81 ILE A N 1
ATOM 670 C CA . ILE A 1 81 ? 4.524 3.866 3.268 1.00 86.56 81 ILE A CA 1
ATOM 671 C C . ILE A 1 81 ? 4.862 3.843 1.780 1.00 86.56 81 ILE A C 1
ATOM 673 O O . ILE A 1 81 ? 4.927 2.763 1.186 1.00 86.56 81 ILE A O 1
ATOM 677 N N . ASP A 1 82 ? 5.056 5.025 1.194 1.00 82.75 82 ASP A N 1
ATOM 678 C CA . ASP A 1 82 ? 5.348 5.149 -0.232 1.00 82.75 82 ASP A CA 1
ATOM 679 C C . ASP A 1 82 ? 6.849 4.968 -0.525 1.00 82.75 82 ASP A C 1
ATOM 681 O O . ASP A 1 82 ? 7.698 5.684 0.014 1.00 82.75 82 ASP A O 1
ATOM 685 N N . GLU A 1 83 ? 7.190 3.965 -1.336 1.00 78.12 83 GLU A N 1
ATOM 686 C CA . GLU A 1 83 ? 8.554 3.588 -1.701 1.00 78.12 83 GLU A CA 1
ATOM 687 C C . GLU A 1 83 ? 8.884 4.088 -3.119 1.00 78.12 83 GLU A C 1
ATOM 689 O O . GLU A 1 83 ? 8.216 3.763 -4.101 1.00 78.12 83 GLU A O 1
ATOM 694 N N . CYS A 1 84 ? 9.970 4.854 -3.254 1.00 78.56 84 CYS A N 1
ATOM 695 C CA . CYS A 1 84 ? 10.515 5.199 -4.567 1.00 78.56 84 CYS A CA 1
ATOM 696 C C . CYS A 1 84 ? 11.100 3.949 -5.248 1.00 78.56 84 CYS A C 1
ATOM 698 O O . CYS A 1 84 ? 11.640 3.069 -4.575 1.00 78.56 84 CYS A O 1
ATOM 700 N N . ALA A 1 85 ? 11.082 3.903 -6.584 1.00 76.00 85 ALA A N 1
ATOM 701 C CA . ALA A 1 85 ? 11.596 2.792 -7.392 1.00 76.00 85 ALA A CA 1
ATOM 702 C C . ALA A 1 85 ? 13.139 2.677 -7.416 1.00 76.00 85 ALA A C 1
ATOM 704 O O . ALA A 1 85 ? 13.755 2.483 -8.461 1.00 76.00 85 ALA A O 1
ATOM 705 N N . ALA A 1 86 ? 13.788 2.798 -6.257 1.00 74.06 86 ALA A N 1
ATOM 706 C CA . ALA A 1 86 ? 15.238 2.736 -6.079 1.00 74.06 86 ALA A CA 1
ATOM 707 C C . ALA A 1 86 ? 15.756 1.317 -5.767 1.00 74.06 86 ALA A C 1
ATOM 709 O O . ALA A 1 86 ? 16.921 1.136 -5.386 1.00 74.06 86 ALA A O 1
ATOM 710 N N . VAL A 1 87 ? 14.914 0.290 -5.915 1.00 73.56 87 VAL A N 1
ATOM 711 C CA . VAL A 1 87 ? 15.319 -1.099 -5.679 1.00 73.56 87 VAL A CA 1
ATOM 712 C C . VAL A 1 87 ? 16.443 -1.501 -6.645 1.00 73.56 87 VAL A C 1
ATOM 714 O O . VAL A 1 87 ? 16.400 -1.230 -7.841 1.00 73.56 87 VAL A O 1
ATOM 717 N N . GLY A 1 88 ? 17.506 -2.119 -6.122 1.00 74.00 88 GLY A N 1
ATOM 718 C CA . GLY A 1 88 ? 18.651 -2.574 -6.924 1.00 74.00 88 GLY A CA 1
ATOM 719 C C . GLY A 1 88 ? 19.724 -1.520 -7.231 1.00 74.00 88 GLY A C 1
ATOM 720 O O . GLY A 1 88 ? 20.791 -1.893 -7.720 1.00 74.00 88 GLY A O 1
ATOM 721 N N . PHE A 1 89 ? 19.528 -0.246 -6.868 1.00 78.00 89 PHE A N 1
ATOM 722 C CA . PHE A 1 89 ? 20.516 0.820 -7.103 1.00 78.00 89 PHE A CA 1
ATOM 723 C C . PHE A 1 89 ? 21.899 0.489 -6.514 1.00 78.00 89 PHE A C 1
ATOM 725 O O . PHE A 1 89 ? 22.925 0.601 -7.185 1.00 78.00 89 PHE A O 1
ATOM 732 N N . MET A 1 90 ? 21.927 -0.017 -5.278 1.00 76.75 90 MET A N 1
ATOM 733 C CA . MET A 1 90 ? 23.165 -0.400 -4.594 1.00 76.75 90 MET A CA 1
ATOM 734 C C . MET A 1 90 ? 23.879 -1.580 -5.273 1.00 76.75 90 MET A C 1
ATOM 736 O O . MET A 1 90 ? 25.108 -1.630 -5.313 1.00 76.75 90 MET A O 1
ATOM 740 N N . SER A 1 91 ? 23.123 -2.531 -5.824 1.00 78.25 91 SER A N 1
ATOM 741 C CA . SER A 1 91 ? 23.679 -3.674 -6.557 1.00 78.25 91 SER A CA 1
ATOM 742 C C . SER A 1 91 ? 24.307 -3.223 -7.874 1.00 78.25 91 SER A C 1
ATOM 744 O O . SER A 1 91 ? 25.432 -3.617 -8.187 1.00 78.25 91 SER A O 1
ATOM 746 N N . SER A 1 92 ? 23.629 -2.336 -8.606 1.00 81.75 92 SER A N 1
ATOM 747 C CA . SER A 1 92 ? 24.156 -1.723 -9.828 1.00 81.75 92 SER A CA 1
ATOM 748 C C . SER A 1 92 ? 25.421 -0.907 -9.553 1.00 81.75 92 SER A C 1
ATOM 750 O O . SER A 1 92 ? 26.416 -1.064 -10.261 1.00 81.75 92 SER A O 1
ATOM 752 N N . LEU A 1 93 ? 25.438 -0.120 -8.471 1.00 86.06 93 LEU A N 1
ATOM 753 C CA . LEU A 1 93 ? 26.611 0.652 -8.061 1.00 86.06 93 LEU A CA 1
ATOM 754 C C . LEU A 1 93 ? 27.794 -0.253 -7.684 1.00 86.06 93 LEU A C 1
ATOM 756 O O . LEU A 1 93 ? 28.915 -0.019 -8.129 1.00 86.06 93 LEU A O 1
ATOM 760 N N . LYS A 1 94 ? 27.559 -1.329 -6.923 1.00 83.88 94 LYS A N 1
ATOM 761 C CA . LYS A 1 94 ? 28.605 -2.312 -6.586 1.00 83.88 94 LYS A CA 1
ATOM 762 C C . LYS A 1 94 ? 29.190 -2.976 -7.830 1.00 83.88 94 LYS A C 1
ATOM 764 O O . LYS A 1 94 ? 30.406 -3.137 -7.916 1.00 83.88 94 LYS A O 1
ATOM 769 N N . ASN A 1 95 ? 28.350 -3.341 -8.798 1.00 84.81 95 ASN A N 1
ATOM 770 C CA . ASN A 1 95 ? 28.807 -3.924 -10.059 1.00 84.81 95 ASN A CA 1
ATOM 771 C C . ASN A 1 95 ? 29.644 -2.933 -10.875 1.00 84.81 95 ASN A C 1
ATOM 773 O O . ASN A 1 95 ? 30.673 -3.322 -11.427 1.00 84.81 95 ASN A O 1
ATOM 777 N N . LEU A 1 96 ? 29.250 -1.658 -10.902 1.00 86.12 96 LEU A N 1
ATOM 778 C CA . LEU A 1 96 ? 30.013 -0.597 -11.554 1.00 86.12 96 LEU A CA 1
ATOM 779 C C . LEU A 1 96 ? 31.388 -0.406 -10.900 1.00 86.12 96 LEU A C 1
ATOM 781 O O . LEU A 1 96 ? 32.405 -0.479 -11.585 1.00 86.12 96 LEU A O 1
ATOM 785 N N . VAL A 1 97 ? 31.437 -0.253 -9.573 1.0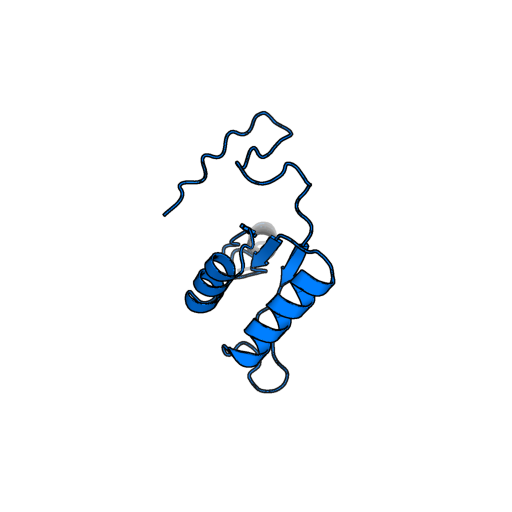0 87.94 97 VAL A N 1
ATOM 786 C CA . VAL A 1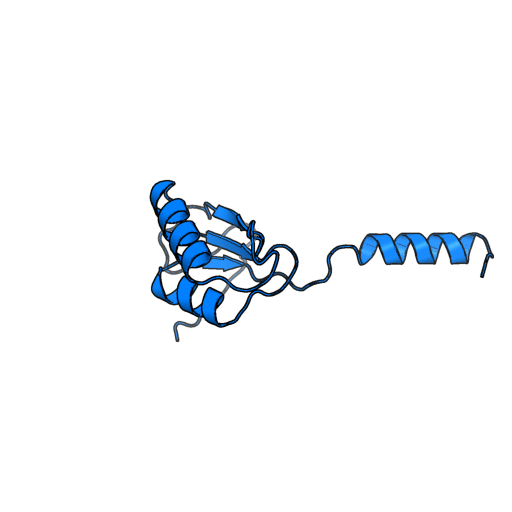 97 ? 32.697 -0.115 -8.820 1.00 87.94 97 VAL A CA 1
ATOM 787 C C . VAL A 1 97 ? 33.609 -1.324 -9.050 1.00 87.94 97 VAL A C 1
ATOM 789 O O . VAL A 1 97 ? 34.810 -1.164 -9.247 1.00 87.94 97 VAL A O 1
ATOM 792 N N . LYS A 1 98 ? 33.040 -2.535 -9.097 1.00 85.62 98 LYS A N 1
ATOM 793 C CA . LYS A 1 98 ? 33.773 -3.778 -9.378 1.00 85.62 98 LYS A CA 1
ATOM 794 C C . LYS A 1 98 ? 34.331 -3.844 -10.804 1.00 85.62 98 LYS A C 1
ATOM 796 O O . LYS A 1 98 ? 35.361 -4.478 -11.007 1.00 85.62 98 LYS A O 1
ATOM 801 N N . ARG A 1 99 ? 33.663 -3.242 -11.795 1.00 82.38 99 ARG A N 1
ATOM 802 C CA . ARG A 1 99 ? 34.178 -3.147 -13.176 1.00 82.38 99 ARG A CA 1
ATOM 803 C C . ARG A 1 99 ? 35.300 -2.119 -13.278 1.00 82.38 99 ARG A C 1
ATOM 805 O O . ARG A 1 99 ? 36.347 -2.433 -13.835 1.00 82.38 99 ARG A O 1
ATOM 812 N N . ILE A 1 100 ? 35.124 -0.953 -12.653 1.00 86.69 100 ILE A N 1
ATOM 813 C CA . ILE A 1 100 ? 36.149 0.101 -12.600 1.00 86.69 100 ILE A CA 1
ATOM 814 C C . ILE A 1 100 ? 37.422 -0.420 -11.922 1.00 86.69 100 ILE A C 1
ATOM 816 O O . ILE A 1 100 ? 38.514 -0.257 -12.457 1.00 86.69 100 ILE A O 1
ATOM 820 N N . SER A 1 101 ? 37.297 -1.125 -10.793 1.00 83.12 101 SER A N 1
ATOM 821 C CA . SER A 1 101 ? 38.457 -1.674 -10.077 1.00 83.12 101 SER A CA 1
ATOM 822 C C . SER A 1 101 ? 39.175 -2.808 -10.814 1.00 83.12 101 SER A C 1
ATOM 824 O O . SER A 1 101 ? 40.313 -3.128 -10.480 1.00 83.12 101 SER A O 1
ATOM 826 N N . ARG A 1 102 ? 38.535 -3.414 -11.822 1.00 80.75 102 ARG A N 1
ATOM 827 C CA . ARG A 1 102 ? 39.100 -4.485 -12.657 1.00 80.75 102 ARG A CA 1
ATOM 828 C C . ARG A 1 102 ? 39.610 -4.000 -14.014 1.00 80.75 102 ARG A C 1
ATOM 830 O O . ARG A 1 102 ? 39.997 -4.835 -14.826 1.00 80.75 102 ARG A O 1
ATOM 837 N N . GLY A 1 103 ? 39.579 -2.692 -14.282 1.00 66.25 103 GLY A N 1
ATOM 838 C CA . GLY A 1 103 ? 40.088 -2.099 -15.525 1.00 66.25 103 GLY A CA 1
ATOM 839 C C . GLY A 1 103 ? 39.380 -2.569 -16.803 1.00 66.25 103 GLY A C 1
ATOM 840 O O . GLY A 1 103 ? 39.937 -2.434 -17.886 1.00 66.25 103 GLY A O 1
ATOM 841 N N . SER A 1 104 ? 38.181 -3.148 -16.691 1.00 64.12 104 SER A N 1
ATOM 842 C CA . SER A 1 104 ? 37.426 -3.724 -17.811 1.00 64.12 104 SER A CA 1
ATOM 843 C C . SER A 1 104 ? 36.240 -2.821 -18.150 1.00 64.12 104 SER A C 1
ATOM 845 O O . SER A 1 104 ? 35.182 -2.902 -17.511 1.00 64.12 104 SER A O 1
ATOM 847 N N . PHE A 1 105 ? 36.448 -1.941 -19.132 1.00 59.94 105 PHE A N 1
ATOM 848 C CA . PHE A 1 105 ? 35.376 -1.212 -19.809 1.00 59.94 105 PHE A CA 1
ATOM 849 C C . PHE A 1 105 ? 34.736 -2.106 -20.868 1.00 59.94 105 PHE A C 1
ATOM 851 O O . PHE A 1 105 ? 35.485 -2.604 -21.735 1.00 59.94 105 PHE A O 1
#

Foldseek 3Di:
DDDQDADDPPPAGDDPPPRDDQFEEADECQDPPQGNDDDVVVLVVVLVVCVVVPGAEYEPPADADDPVSVVVCVVSRHHYHYHHNCPCVVVVVVVVVVCVVVVHD

Secondary structure (DSSP, 8-state):
--------BTTB---SS-S----EEEE---BTTTBTS--HHHHHHHHHHHHHTT--EEEETTSPPPHHHHHHHHHHT-EEEPPPS-TTHHHHHHHHHHHHTTT--

Sequence (105 aa):
MLAILFTTNQNHFLLFWPKDNLKGFGRHEDSIINGRGENPAVIKRDYELMKWVNANSFRTSHYPYSEENLRMADREGFLVIDECAAVGFMSSLKNLVKRISRGSF

Organism: Bifidobacterium longum subsp. longum (NCBI:txid1679)